Protein AF-A0A2X2DKX0-F1 (afdb_monomer)

Radius of gyration: 18.6 Å; Cα contacts (8 Å, |Δi|>4): 42; chains: 1; bounding box: 58×31×36 Å

Secondary structure (DSSP, 8-state):
--HHHHHS----TTSS-HHHHHHHHHT--S--EE--BSSGGG-B--TTT---EE-PPPTTTTS----------------

Solvent-accessible surface area (backbone atoms only — not comparable to full-atom values): 5600 Å² total; per-residue (Å²): 133,60,48,45,81,79,70,73,48,78,89,72,82,78,80,57,57,73,65,57,51,54,55,57,57,71,69,64,68,93,82,52,40,82,39,68,47,75,60,82,92,58,58,38,74,52,54,93,81,45,74,54,64,43,72,90,79,55,94,79,40,95,57,88,80,79,85,86,77,92,76,84,77,90,77,88,76,89,129

Sequence (79 aa):
MKQIADKGWCVWDDFLTPEAVKQLRACFGNDAQQARIGRHENLLAETTIRSDKIRWLEPANGRASSTLSYANGKHSTSS

Organism: Proteus mirabilis (NCBI:txid584)

Mean predicted aligned error: 11.92 Å

Structure (mmCIF, N/CA/C/O backbone):
data_AF-A0A2X2DKX0-F1
#
_entry.id   AF-A0A2X2DKX0-F1
#
loop_
_atom_site.group_PDB
_atom_site.id
_atom_site.type_symbol
_atom_site.label_atom_id
_atom_site.label_alt_id
_atom_site.label_comp_id
_atom_site.label_asym_id
_atom_site.label_entity_id
_atom_site.label_seq_id
_atom_site.pdbx_PDB_ins_code
_atom_site.Cartn_x
_atom_site.Cartn_y
_atom_site.Cartn_z
_atom_site.occupancy
_atom_site.B_iso_or_equiv
_atom_site.auth_seq_id
_atom_site.auth_comp_id
_atom_site.auth_asym_id
_atom_site.auth_atom_id
_atom_site.pdbx_PDB_model_num
ATOM 1 N N . MET A 1 1 ? -22.537 -8.379 -0.964 1.00 59.44 1 MET A N 1
ATOM 2 C CA . MET A 1 1 ? -21.302 -8.763 -1.691 1.00 59.44 1 MET A CA 1
ATOM 3 C C . MET A 1 1 ? -21.417 -8.657 -3.225 1.00 59.44 1 MET A C 1
ATOM 5 O O . MET A 1 1 ? -20.682 -9.332 -3.926 1.00 59.44 1 MET A O 1
ATOM 9 N N . LYS A 1 2 ? -22.276 -7.784 -3.784 1.00 69.81 2 LYS A N 1
ATOM 10 C CA . LYS A 1 2 ? -22.472 -7.697 -5.248 1.00 69.81 2 LYS A CA 1
ATOM 11 C C . LYS A 1 2 ? -21.556 -6.684 -5.963 1.00 69.81 2 LYS A C 1
ATOM 13 O O . LYS A 1 2 ? -21.331 -6.790 -7.156 1.00 69.81 2 LYS A O 1
ATOM 18 N N . GLN A 1 3 ? -20.982 -5.721 -5.234 1.00 85.62 3 GLN A N 1
ATOM 19 C CA . GLN A 1 3 ? -20.235 -4.611 -5.845 1.00 85.62 3 GLN A CA 1
ATOM 20 C C . GLN A 1 3 ? -18.948 -5.042 -6.560 1.00 85.62 3 GLN A C 1
ATOM 22 O O . GLN A 1 3 ? -18.671 -4.534 -7.637 1.00 85.62 3 GLN A O 1
ATOM 27 N N . ILE A 1 4 ? -18.202 -6.010 -6.017 1.00 91.06 4 ILE A N 1
ATOM 28 C CA . ILE A 1 4 ? -17.000 -6.529 -6.687 1.00 91.06 4 ILE A CA 1
ATOM 29 C C . ILE A 1 4 ? -17.377 -7.219 -8.003 1.00 91.06 4 ILE A C 1
ATOM 31 O O . ILE A 1 4 ? -16.733 -6.971 -9.015 1.00 91.06 4 ILE A O 1
ATOM 35 N N . ALA A 1 5 ? -18.436 -8.036 -8.003 1.00 92.56 5 ALA A N 1
ATOM 36 C CA . ALA A 1 5 ? -18.892 -8.740 -9.200 1.00 92.56 5 ALA A CA 1
ATOM 37 C C . ALA A 1 5 ? -19.398 -7.779 -10.290 1.00 92.56 5 ALA A C 1
ATOM 39 O O . ALA A 1 5 ? -19.096 -7.976 -11.461 1.00 92.56 5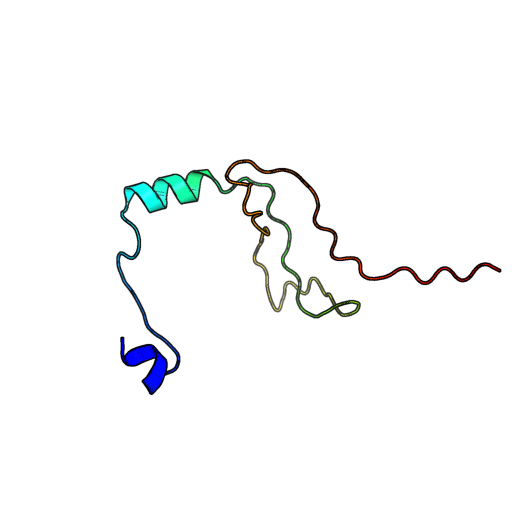 ALA A O 1
ATOM 40 N N . ASP A 1 6 ? -20.123 -6.725 -9.904 1.00 93.56 6 ASP A N 1
ATOM 41 C CA . ASP A 1 6 ? -20.753 -5.805 -10.859 1.00 93.56 6 ASP A CA 1
ATOM 42 C C . ASP A 1 6 ? -19.819 -4.663 -11.308 1.00 93.56 6 ASP A C 1
ATOM 44 O O . ASP A 1 6 ? -19.950 -4.159 -12.421 1.00 93.56 6 ASP A O 1
ATOM 48 N N . LYS A 1 7 ? -18.900 -4.211 -10.442 1.00 94.88 7 LYS A N 1
ATOM 49 C CA . LYS A 1 7 ? -18.092 -2.992 -10.658 1.00 94.88 7 LYS A CA 1
ATOM 50 C C . LYS A 1 7 ? -16.582 -3.226 -10.636 1.00 94.88 7 LYS A C 1
ATOM 52 O O . LYS A 1 7 ? -15.836 -2.319 -10.990 1.00 94.88 7 LYS A O 1
ATOM 57 N N . GLY A 1 8 ? -16.116 -4.389 -10.177 1.00 95.06 8 GLY A N 1
ATOM 58 C CA . GLY A 1 8 ? -14.689 -4.693 -10.020 1.00 95.06 8 GLY A CA 1
ATOM 59 C C . GLY A 1 8 ? -14.017 -4.058 -8.795 1.00 95.06 8 GLY A C 1
ATOM 60 O O . GLY A 1 8 ? -12.817 -4.231 -8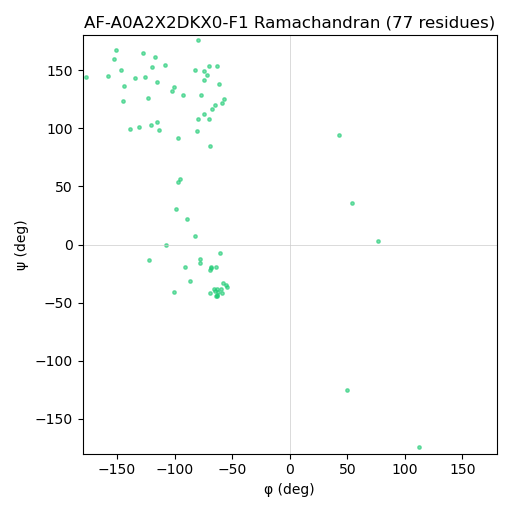.612 1.00 95.06 8 GLY A O 1
ATOM 61 N N . TRP A 1 9 ? -14.759 -3.343 -7.941 1.00 93.69 9 TRP A N 1
ATOM 62 C CA . TRP A 1 9 ? -14.239 -2.729 -6.714 1.00 93.69 9 TRP A CA 1
ATOM 63 C C . TRP A 1 9 ? -15.332 -2.573 -5.647 1.00 93.69 9 TRP A C 1
ATOM 65 O O . TRP A 1 9 ? -16.530 -2.570 -5.942 1.00 93.69 9 TRP A O 1
ATOM 75 N N . CYS A 1 10 ? -14.924 -2.430 -4.386 1.00 94.25 10 CY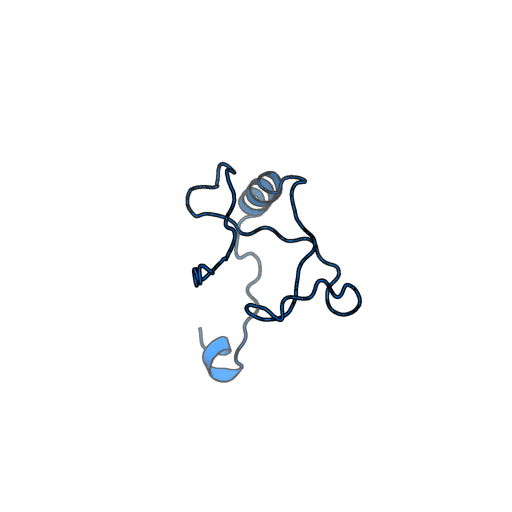S A N 1
ATOM 76 C CA . CYS A 1 10 ? -15.797 -1.979 -3.305 1.00 94.25 10 CYS A CA 1
ATOM 77 C C . CYS A 1 10 ? -15.011 -1.157 -2.281 1.00 94.25 10 CYS A C 1
ATOM 79 O O . CYS A 1 10 ? -13.831 -1.415 -2.056 1.00 94.25 10 CYS A O 1
ATOM 81 N N . VAL A 1 11 ? -15.687 -0.212 -1.631 1.00 93.38 11 VAL A N 1
ATOM 82 C CA . VAL A 1 11 ? -15.186 0.468 -0.430 1.00 93.38 11 VAL A CA 1
ATOM 83 C C . VAL A 1 11 ? -15.854 -0.171 0.779 1.00 93.38 11 VAL A C 1
ATOM 85 O O . VAL A 1 11 ? -17.054 -0.453 0.742 1.00 93.38 11 VAL A O 1
ATOM 88 N N . TRP A 1 12 ? -15.065 -0.435 1.815 1.00 94.19 12 TRP A N 1
ATOM 89 C CA . TRP A 1 12 ? -15.539 -0.988 3.075 1.00 94.19 12 TRP A CA 1
ATOM 90 C C . TRP A 1 12 ? -14.979 -0.149 4.221 1.00 94.19 12 TRP A C 1
ATOM 92 O O . TRP A 1 12 ? -13.815 -0.287 4.596 1.00 94.19 12 TRP A O 1
ATOM 102 N N . ASP A 1 13 ? -15.826 0.723 4.754 1.00 94.81 13 ASP A N 1
ATOM 103 C CA . ASP A 1 13 ? -15.492 1.572 5.893 1.00 94.81 13 ASP A CA 1
ATOM 104 C C . ASP A 1 13 ? -15.477 0.769 7.200 1.00 94.81 13 ASP A C 1
ATOM 106 O O . ASP A 1 13 ? -16.190 -0.226 7.345 1.00 94.81 13 ASP A O 1
ATOM 110 N N . ASP A 1 14 ? -14.632 1.187 8.144 1.00 94.94 14 ASP A N 1
ATOM 111 C CA . ASP A 1 14 ? -14.481 0.556 9.463 1.00 94.94 14 ASP A CA 1
ATOM 112 C C . ASP A 1 14 ? -14.188 -0.957 9.416 1.00 94.94 14 ASP A C 1
ATOM 114 O O . ASP A 1 14 ? -14.617 -1.726 10.276 1.00 94.94 14 ASP A O 1
ATOM 118 N N . PHE A 1 15 ? -13.417 -1.400 8.413 1.00 95.38 15 PHE A N 1
ATOM 119 C CA . PHE A 1 15 ? -13.030 -2.809 8.257 1.00 95.38 15 PHE A CA 1
ATOM 120 C C . PHE A 1 15 ? -12.333 -3.385 9.504 1.00 95.38 15 PHE A C 1
ATOM 122 O O . PHE A 1 15 ? -12.515 -4.551 9.849 1.00 95.38 15 PHE A O 1
ATOM 129 N N . LEU A 1 16 ? -11.543 -2.556 10.191 1.00 96.19 16 LEU A N 1
ATOM 130 C CA . LEU A 1 16 ? -10.929 -2.864 11.479 1.00 96.19 16 LEU A CA 1
ATOM 131 C C . LEU A 1 16 ? -11.410 -1.870 12.532 1.00 96.19 16 LEU A C 1
ATOM 133 O O . LEU A 1 16 ? -11.677 -0.708 12.230 1.00 96.19 16 LEU A O 1
ATOM 137 N N . THR A 1 17 ? -11.427 -2.306 13.793 1.00 96.44 17 THR A N 1
ATOM 138 C CA . THR A 1 17 ? -11.669 -1.392 14.911 1.00 96.44 17 THR A CA 1
ATOM 139 C C . THR A 1 17 ? -10.548 -0.346 15.005 1.00 96.44 17 THR A C 1
ATOM 141 O O . THR A 1 17 ? -9.401 -0.633 14.639 1.00 96.44 17 THR A O 1
ATOM 144 N N . PRO A 1 18 ? -10.821 0.849 15.560 1.00 96.56 18 PRO A N 1
ATOM 145 C CA . PRO A 1 18 ? -9.797 1.882 15.728 1.00 96.56 18 PRO A CA 1
ATOM 146 C C . PRO A 1 18 ? -8.553 1.403 16.494 1.00 96.56 18 PRO A C 1
ATOM 148 O O . PRO A 1 18 ? -7.427 1.768 16.156 1.00 96.56 18 PRO A O 1
ATOM 151 N N . GLU A 1 19 ? -8.741 0.540 17.495 1.00 95.12 19 GLU A N 1
ATOM 152 C CA . GLU A 1 19 ? -7.643 -0.027 18.283 1.00 95.12 19 GLU A CA 1
ATOM 153 C C . GLU A 1 19 ? -6.786 -1.004 17.462 1.00 95.12 19 GLU A C 1
ATOM 155 O O . GLU A 1 19 ? -5.558 -0.930 17.502 1.00 95.12 19 GLU A O 1
ATOM 160 N N . ALA A 1 20 ? -7.402 -1.858 16.638 1.00 94.25 20 ALA A N 1
ATOM 161 C CA . ALA A 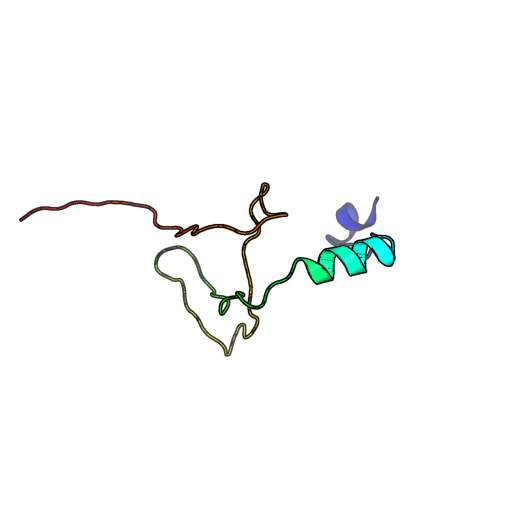1 20 ? -6.660 -2.746 15.742 1.00 94.25 20 ALA A CA 1
ATOM 162 C C . ALA A 1 20 ? -5.839 -1.954 14.707 1.00 94.25 20 ALA A C 1
ATOM 164 O O . ALA A 1 20 ? -4.689 -2.296 14.427 1.00 94.25 20 ALA A O 1
ATOM 165 N N . VAL A 1 21 ? -6.378 -0.842 14.192 1.00 94.69 21 VAL A N 1
ATOM 166 C CA . VAL A 1 21 ? -5.635 0.071 13.303 1.00 94.69 21 VAL A CA 1
ATOM 167 C C . VAL A 1 21 ? -4.429 0.686 14.019 1.00 94.69 21 VAL A C 1
ATOM 169 O O . VAL A 1 21 ? -3.349 0.792 13.433 1.00 94.69 21 VAL A O 1
ATOM 172 N N . LYS A 1 22 ? -4.582 1.081 15.288 1.00 93.50 22 LYS A N 1
ATOM 173 C CA . LYS A 1 22 ? -3.488 1.637 16.096 1.00 93.50 22 LYS A CA 1
ATOM 174 C C . LYS A 1 22 ? -2.369 0.617 16.318 1.00 93.50 22 LYS A C 1
ATOM 176 O O . LYS A 1 22 ? -1.200 0.961 16.148 1.00 93.50 22 LYS A O 1
ATOM 181 N N . GLN A 1 23 ? -2.719 -0.626 16.642 1.00 90.50 23 GLN A N 1
ATOM 182 C CA . GLN A 1 23 ? -1.751 -1.713 16.816 1.00 90.50 23 GLN A CA 1
ATOM 183 C C . GLN A 1 23 ? -1.013 -2.019 15.511 1.00 90.50 23 GLN A C 1
ATOM 185 O O . GLN A 1 23 ? 0.213 -2.099 15.508 1.00 90.50 23 GLN A O 1
ATOM 190 N N . LEU A 1 24 ? -1.735 -2.075 14.388 1.00 88.56 24 LEU A N 1
ATOM 191 C CA . LEU A 1 24 ? -1.137 -2.276 13.069 1.00 88.56 24 LEU A CA 1
ATOM 192 C C . LEU A 1 24 ? -0.126 -1.170 12.727 1.00 88.56 24 LEU A C 1
ATOM 194 O O . LEU A 1 24 ? 0.963 -1.462 12.239 1.00 88.56 24 LEU A O 1
ATOM 198 N N . ARG A 1 25 ? -0.445 0.097 13.033 1.00 87.69 25 ARG A N 1
ATOM 199 C CA . ARG A 1 25 ? 0.476 1.230 12.828 1.00 87.69 25 ARG A CA 1
ATOM 200 C C . ARG A 1 25 ? 1.781 1.079 13.611 1.00 87.69 25 ARG A C 1
ATOM 202 O O . ARG A 1 25 ? 2.834 1.422 13.083 1.00 87.69 25 ARG A O 1
ATOM 209 N N . ALA A 1 26 ? 1.723 0.550 14.832 1.00 85.88 26 ALA A N 1
ATOM 210 C CA . ALA A 1 26 ? 2.902 0.352 15.674 1.00 85.88 26 ALA A CA 1
ATOM 211 C C . ALA A 1 26 ? 3.864 -0.727 15.138 1.00 85.88 26 ALA A C 1
ATOM 213 O O . ALA A 1 26 ? 5.040 -0.724 15.491 1.00 85.88 26 ALA A O 1
ATOM 214 N N . CYS A 1 27 ? 3.392 -1.627 14.271 1.00 82.19 27 CYS A N 1
ATOM 215 C CA . CYS A 1 27 ? 4.230 -2.650 13.643 1.00 82.19 27 CYS A CA 1
ATOM 216 C C . CYS A 1 27 ? 5.091 -2.113 12.485 1.00 82.19 27 CYS A C 1
ATOM 218 O O . CYS A 1 27 ? 6.033 -2.790 12.067 1.00 82.19 27 CYS A O 1
ATOM 220 N N . PHE A 1 28 ? 4.797 -0.925 11.944 1.00 79.88 28 PHE A N 1
ATOM 221 C CA . PHE A 1 28 ? 5.603 -0.343 10.870 1.00 79.88 28 PHE A CA 1
ATOM 222 C C . PHE A 1 28 ? 6.868 0.305 11.448 1.00 79.88 28 PHE A C 1
ATOM 224 O O . PHE A 1 28 ? 6.812 1.350 12.090 1.00 79.88 28 PHE A O 1
ATOM 231 N N . GLY A 1 29 ? 8.018 -0.330 11.213 1.00 76.44 29 GLY A N 1
ATOM 232 C CA . GLY A 1 29 ? 9.339 0.230 11.511 1.00 76.44 29 GLY A CA 1
ATOM 233 C C . GLY A 1 29 ? 9.829 1.237 10.459 1.00 76.44 29 GLY A C 1
ATOM 234 O O . GLY A 1 29 ? 9.206 1.437 9.416 1.00 76.44 29 GLY A O 1
ATOM 235 N N . ASN A 1 30 ? 10.990 1.852 10.714 1.00 77.00 30 ASN A N 1
ATOM 236 C CA . ASN A 1 30 ? 11.631 2.843 9.826 1.00 77.00 30 ASN A CA 1
ATOM 237 C C . ASN A 1 30 ? 12.453 2.232 8.677 1.00 77.00 30 ASN A C 1
ATOM 239 O O . ASN A 1 30 ? 13.152 2.928 7.945 1.00 77.00 30 ASN A O 1
ATOM 243 N N . ASP A 1 31 ? 12.384 0.925 8.513 1.00 81.44 31 ASP A N 1
ATOM 244 C CA . ASP A 1 31 ? 13.191 0.104 7.618 1.00 81.44 31 ASP A CA 1
ATOM 245 C C . ASP A 1 31 ? 12.452 -0.227 6.304 1.00 81.44 31 ASP A C 1
ATOM 247 O O . ASP A 1 31 ? 12.645 -1.276 5.684 1.00 81.44 31 ASP A O 1
ATOM 251 N N . ALA A 1 32 ? 11.582 0.687 5.867 1.00 86.25 32 ALA A N 1
ATOM 252 C CA . ALA A 1 32 ? 10.964 0.664 4.547 1.00 86.25 32 ALA A CA 1
ATOM 253 C C . ALA A 1 32 ? 11.967 1.099 3.462 1.00 86.25 32 ALA A C 1
ATOM 255 O O . ALA A 1 32 ? 12.768 2.018 3.656 1.00 86.25 32 ALA A O 1
ATOM 256 N N . GLN A 1 33 ? 11.909 0.449 2.304 1.00 88.31 33 GLN A N 1
ATOM 257 C CA . GLN A 1 33 ? 12.825 0.659 1.181 1.00 88.31 33 GLN A CA 1
ATOM 258 C C . GLN A 1 33 ? 12.123 1.372 0.026 1.00 88.31 33 GLN A C 1
ATOM 260 O O . GLN A 1 33 ? 10.909 1.253 -0.121 1.00 88.31 33 GLN A O 1
ATOM 265 N N . GLN A 1 34 ? 12.882 2.091 -0.810 1.00 90.81 34 GLN A N 1
ATOM 266 C CA . GLN A 1 34 ? 12.330 2.736 -2.004 1.00 90.81 34 GLN A CA 1
ATOM 267 C C . GLN A 1 34 ? 11.656 1.695 -2.895 1.00 90.81 34 GLN A C 1
ATOM 269 O O . GLN A 1 34 ? 12.273 0.695 -3.279 1.00 90.81 34 GLN A O 1
ATOM 274 N N . ALA A 1 35 ? 10.391 1.931 -3.225 1.00 90.38 35 ALA A N 1
ATOM 275 C CA . ALA A 1 35 ? 9.650 0.996 -4.037 1.00 90.38 35 ALA A CA 1
ATOM 276 C C . ALA A 1 35 ? 10.133 1.007 -5.497 1.00 90.38 35 ALA A C 1
ATOM 278 O O . ALA A 1 35 ? 10.551 2.033 -6.033 1.00 90.38 35 ALA A O 1
ATOM 279 N N . ARG A 1 36 ? 10.085 -0.164 -6.139 1.00 89.75 36 ARG A N 1
ATOM 280 C CA . ARG A 1 36 ? 10.541 -0.381 -7.521 1.00 89.75 36 ARG A CA 1
ATOM 281 C C . ARG A 1 36 ? 9.375 -0.800 -8.416 1.00 89.75 36 ARG A C 1
ATOM 283 O O . ARG A 1 36 ? 8.325 -1.229 -7.926 1.00 89.75 36 ARG A O 1
ATOM 290 N N . ILE A 1 37 ? 9.561 -0.652 -9.723 1.00 85.88 37 ILE A N 1
ATOM 291 C CA . ILE A 1 37 ? 8.599 -0.981 -10.782 1.00 85.88 37 ILE A CA 1
ATOM 292 C C . ILE A 1 37 ? 9.271 -1.921 -11.773 1.00 85.88 37 ILE A C 1
ATOM 294 O O . ILE A 1 37 ? 10.458 -1.783 -12.042 1.00 85.88 37 ILE A O 1
ATOM 298 N N . GLY A 1 38 ? 8.508 -2.864 -12.319 1.00 84.88 38 GLY A N 1
ATOM 299 C CA . GLY A 1 38 ? 8.985 -3.831 -13.302 1.00 84.88 38 GLY A CA 1
ATOM 300 C C . GLY A 1 38 ? 9.008 -5.255 -12.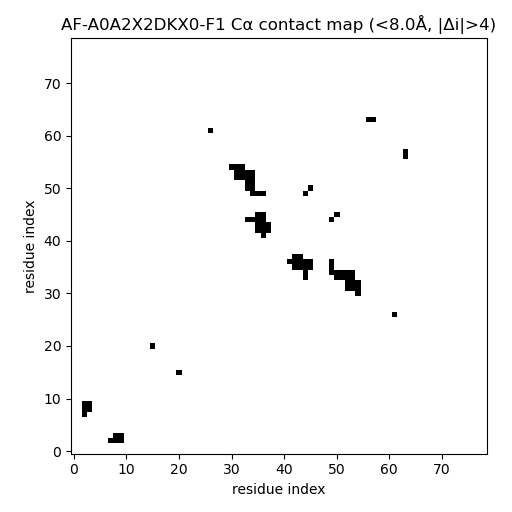758 1.00 84.88 38 GLY A C 1
ATOM 301 O O . GLY A 1 38 ? 8.513 -5.533 -11.664 1.00 84.88 38 GLY A O 1
ATOM 302 N N . ARG A 1 39 ? 9.537 -6.179 -13.559 1.00 81.88 39 ARG A N 1
ATOM 303 C CA . ARG A 1 39 ? 9.628 -7.612 -13.241 1.00 81.88 39 ARG A CA 1
ATOM 304 C C . ARG A 1 39 ? 11.028 -8.110 -13.591 1.00 81.88 39 ARG A C 1
ATOM 306 O O . ARG A 1 39 ? 11.573 -7.680 -14.604 1.00 81.88 39 ARG A O 1
ATOM 313 N N . HIS A 1 40 ? 11.558 -9.027 -12.782 1.00 79.12 40 HIS A N 1
ATOM 314 C CA . HIS A 1 40 ? 12.882 -9.636 -12.967 1.00 79.12 40 HIS A CA 1
ATOM 315 C C . HIS A 1 40 ? 13.986 -8.587 -13.207 1.00 79.12 40 HIS A C 1
ATOM 317 O O . HIS A 1 40 ? 14.137 -7.664 -12.404 1.00 79.12 40 HIS A O 1
ATOM 323 N N . GLU A 1 41 ? 14.738 -8.707 -14.300 1.00 75.12 41 GLU A N 1
ATOM 324 C CA . GLU A 1 41 ? 15.828 -7.808 -14.684 1.00 75.12 41 GLU A CA 1
ATOM 325 C C . GLU A 1 41 ? 15.382 -6.369 -14.983 1.00 75.12 41 GLU A C 1
ATOM 327 O O . GLU A 1 41 ? 16.185 -5.447 -14.878 1.00 75.12 41 GLU A O 1
ATOM 332 N N . ASN A 1 42 ? 14.095 -6.142 -15.259 1.00 77.50 42 ASN A N 1
ATOM 333 C CA . ASN A 1 42 ? 13.557 -4.819 -15.586 1.00 77.50 42 ASN A CA 1
ATOM 334 C C . ASN A 1 42 ? 13.094 -4.034 -14.346 1.00 77.50 42 ASN A C 1
ATOM 336 O O . ASN A 1 42 ? 12.240 -3.154 -14.452 1.00 77.50 42 ASN A O 1
ATOM 340 N N . LEU A 1 43 ? 13.600 -4.370 -13.154 1.00 79.19 43 LEU A N 1
ATOM 341 C CA . LEU A 1 43 ? 13.275 -3.653 -11.921 1.00 79.19 43 LEU A CA 1
ATOM 342 C C . LEU A 1 43 ? 13.980 -2.291 -11.866 1.00 79.19 43 LEU A C 1
ATOM 344 O O . LEU A 1 43 ? 15.187 -2.205 -11.638 1.00 79.19 43 LEU A O 1
ATOM 348 N N . LEU A 1 44 ? 13.206 -1.214 -11.943 1.00 79.88 44 LEU A N 1
ATOM 349 C CA . LEU A 1 44 ? 13.679 0.168 -11.895 1.00 79.88 44 LEU A CA 1
ATOM 350 C C . LEU A 1 44 ? 13.145 0.885 -10.651 1.00 79.88 44 LEU A C 1
ATOM 352 O O . LEU A 1 44 ? 11.998 0.695 -10.249 1.00 79.88 44 LEU A O 1
ATOM 356 N N . ALA A 1 45 ? 13.988 1.702 -10.022 1.00 77.25 45 ALA A N 1
ATOM 357 C CA . ALA A 1 45 ? 13.611 2.568 -8.903 1.00 77.25 45 ALA A CA 1
ATOM 358 C C . ALA A 1 45 ? 13.266 3.975 -9.418 1.00 77.25 45 ALA A C 1
ATOM 360 O O . ALA A 1 45 ? 13.891 4.958 -9.029 1.00 77.25 45 ALA A O 1
ATOM 361 N N . GLU A 1 46 ? 12.313 4.053 -10.348 1.00 84.31 46 GLU A N 1
ATOM 362 C CA . GLU A 1 46 ? 11.941 5.307 -11.002 1.00 84.31 46 GLU A CA 1
ATOM 363 C C . GLU A 1 46 ? 10.991 6.118 -10.108 1.00 84.31 46 GLU A C 1
ATOM 365 O O . GLU A 1 46 ? 9.780 5.874 -10.054 1.00 84.31 46 GLU A O 1
ATOM 370 N N . THR A 1 47 ? 11.553 7.080 -9.374 1.00 81.81 47 THR A N 1
ATOM 371 C CA . THR A 1 47 ? 10.828 7.859 -8.355 1.00 81.81 47 THR A CA 1
ATOM 372 C C . THR A 1 47 ? 9.778 8.796 -8.942 1.00 81.81 47 THR A C 1
ATOM 374 O O . THR A 1 47 ? 8.848 9.179 -8.233 1.00 81.81 47 THR A O 1
ATOM 377 N N . THR A 1 48 ? 9.886 9.121 -10.235 1.00 86.94 48 THR A N 1
ATOM 378 C CA . THR A 1 48 ? 8.879 9.895 -10.974 1.00 86.94 48 THR A CA 1
ATOM 379 C C . THR A 1 48 ? 7.583 9.114 -11.200 1.00 86.94 48 THR A C 1
ATOM 381 O O . THR A 1 48 ? 6.531 9.727 -11.372 1.00 86.94 48 THR A O 1
ATOM 384 N N . ILE A 1 49 ? 7.630 7.776 -11.147 1.00 86.19 49 ILE A N 1
ATOM 385 C CA . ILE A 1 49 ? 6.454 6.911 -11.299 1.00 86.19 49 ILE A CA 1
ATOM 386 C C . ILE A 1 49 ? 5.947 6.425 -9.934 1.00 86.19 49 ILE A C 1
ATOM 388 O O . ILE A 1 49 ? 4.737 6.400 -9.709 1.00 86.19 49 ILE A O 1
ATOM 392 N N . ARG A 1 50 ? 6.840 6.057 -9.000 1.00 91.31 50 ARG A N 1
ATOM 393 C CA . ARG A 1 50 ? 6.454 5.773 -7.607 1.00 91.31 50 ARG A CA 1
ATOM 394 C C . ARG A 1 50 ? 7.522 6.208 -6.605 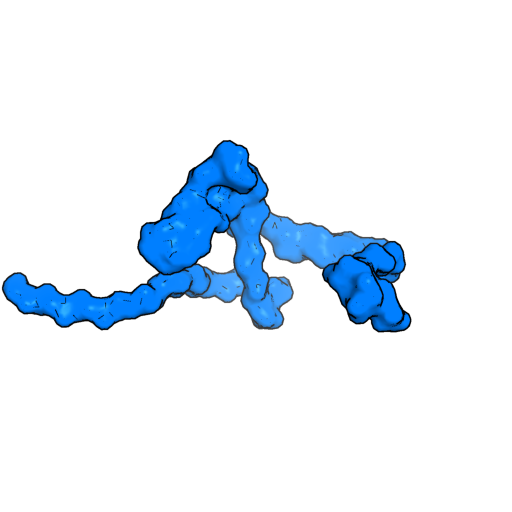1.00 91.31 50 ARG A C 1
ATOM 396 O O . ARG A 1 50 ? 8.672 5.77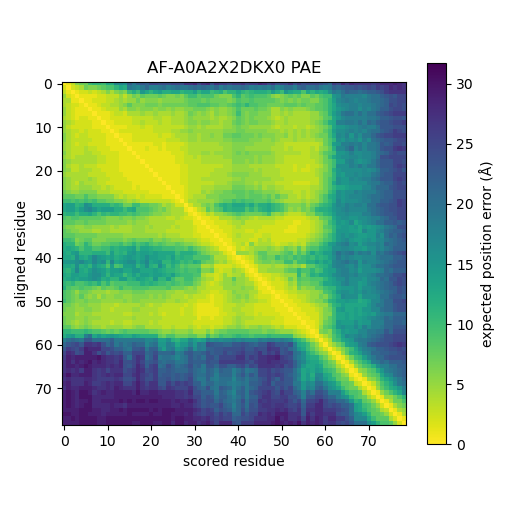6 -6.661 1.00 91.31 50 ARG A O 1
ATOM 403 N N . SER A 1 51 ? 7.126 7.052 -5.661 1.00 91.44 51 SER A N 1
ATOM 404 C CA . SER A 1 51 ? 8.016 7.651 -4.659 1.00 91.44 51 SER A CA 1
ATOM 405 C C . SER A 1 51 ? 7.824 7.078 -3.252 1.00 91.44 51 SER A C 1
ATOM 407 O O . SER A 1 51 ? 8.529 7.470 -2.325 1.00 91.44 51 SER A O 1
ATOM 409 N N . ASP A 1 52 ? 6.904 6.130 -3.083 1.00 91.31 52 ASP A N 1
ATOM 410 C CA . ASP A 1 52 ? 6.610 5.495 -1.806 1.00 91.31 52 ASP A CA 1
ATOM 411 C C . ASP A 1 52 ? 7.746 4.579 -1.323 1.00 91.31 52 ASP A C 1
ATOM 413 O O . ASP A 1 52 ? 8.518 4.015 -2.106 1.00 91.31 52 ASP A O 1
ATOM 417 N N . LYS A 1 53 ? 7.825 4.408 0.001 1.00 90.12 53 LYS A N 1
ATOM 418 C CA . LYS A 1 53 ? 8.669 3.391 0.630 1.00 90.12 53 LYS A CA 1
ATOM 419 C C . LYS A 1 53 ? 7.806 2.219 1.068 1.00 90.12 53 LYS A C 1
ATOM 421 O O . LYS A 1 53 ? 6.789 2.418 1.728 1.00 90.12 53 LYS A O 1
ATOM 426 N N . ILE A 1 54 ? 8.236 1.005 0.743 1.00 89.25 54 ILE A N 1
ATOM 427 C CA . ILE A 1 54 ? 7.504 -0.226 1.042 1.00 89.25 54 ILE A CA 1
ATOM 428 C C . ILE A 1 54 ? 8.369 -1.238 1.777 1.00 89.25 54 ILE A C 1
ATOM 430 O O . ILE A 1 54 ? 9.599 -1.169 1.803 1.00 89.25 54 ILE A O 1
ATOM 434 N N . ARG A 1 55 ? 7.687 -2.221 2.349 1.00 87.50 55 ARG A N 1
ATOM 435 C CA . ARG A 1 55 ? 8.268 -3.414 2.944 1.00 87.50 55 ARG A CA 1
ATOM 436 C C . ARG A 1 55 ? 7.336 -4.583 2.672 1.00 87.50 55 ARG A C 1
ATOM 438 O O . ARG A 1 55 ? 6.131 -4.464 2.870 1.00 87.50 55 ARG A O 1
ATOM 445 N N . TRP A 1 56 ? 7.912 -5.713 2.288 1.00 85.50 56 TRP A N 1
ATOM 446 C CA . TRP A 1 56 ? 7.203 -6.986 2.278 1.00 85.50 56 TRP A CA 1
ATOM 447 C C . TRP A 1 56 ? 7.105 -7.527 3.706 1.00 85.50 56 TRP A C 1
ATOM 449 O O . TRP A 1 56 ? 8.102 -7.560 4.427 1.00 85.50 56 TRP A O 1
ATOM 459 N N . LEU A 1 57 ? 5.897 -7.893 4.130 1.00 80.94 57 LEU A N 1
ATOM 460 C CA . LEU A 1 57 ? 5.652 -8.492 5.440 1.00 80.94 57 LEU A CA 1
ATOM 461 C C . LEU A 1 57 ? 5.694 -10.017 5.303 1.00 80.94 57 LEU A C 1
ATOM 463 O O . LEU A 1 57 ? 5.005 -10.570 4.450 1.00 80.94 57 LEU A O 1
ATOM 467 N N . GLU A 1 58 ? 6.477 -10.688 6.148 1.00 75.12 58 GLU A N 1
ATOM 468 C CA . GLU A 1 58 ? 6.450 -12.151 6.253 1.00 75.12 58 GLU A CA 1
ATOM 469 C C . GLU A 1 58 ? 5.303 -12.604 7.168 1.00 75.12 58 GLU A C 1
ATOM 471 O O . GLU A 1 58 ? 5.003 -11.911 8.145 1.00 75.12 58 GLU A O 1
ATOM 476 N N . PRO A 1 59 ? 4.722 -13.798 6.956 1.00 68.38 59 PRO A N 1
ATOM 477 C CA . PRO A 1 59 ? 3.654 -14.331 7.808 1.00 68.38 59 PRO A CA 1
ATOM 478 C C . PRO A 1 59 ? 4.042 -14.475 9.290 1.00 68.38 59 PRO A C 1
ATOM 480 O O . PRO A 1 59 ? 3.207 -14.283 10.169 1.00 68.38 59 PRO A O 1
ATOM 483 N N . ALA A 1 60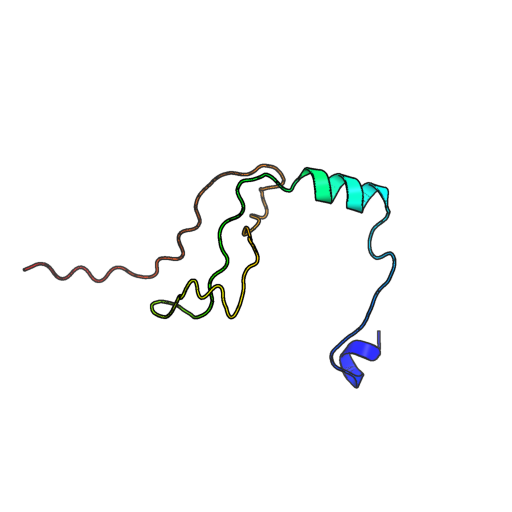 ? 5.313 -14.780 9.581 1.00 58.09 60 ALA A N 1
ATOM 484 C CA . ALA A 1 60 ? 5.844 -14.850 10.947 1.00 58.09 60 ALA A CA 1
ATOM 485 C C . ALA A 1 60 ? 6.135 -13.458 11.552 1.00 58.09 60 ALA A C 1
ATOM 487 O O . ALA A 1 60 ? 6.332 -13.319 12.762 1.00 58.09 60 ALA A O 1
ATOM 488 N N . ASN A 1 61 ? 6.130 -12.407 10.724 1.00 53.28 61 ASN A N 1
ATOM 489 C CA . ASN A 1 61 ? 6.633 -11.085 11.066 1.00 53.28 61 ASN A CA 1
ATOM 490 C C . ASN A 1 61 ? 5.528 -10.116 11.524 1.00 53.28 61 ASN A C 1
ATOM 492 O O . ASN A 1 61 ? 5.495 -8.953 11.133 1.00 53.28 61 ASN A O 1
ATOM 496 N N . GLY A 1 62 ? 4.764 -10.557 12.528 1.00 50.47 62 GLY A N 1
ATOM 497 C CA . GLY A 1 62 ? 4.607 -9.716 13.724 1.00 50.47 62 GLY A CA 1
ATOM 498 C C . GLY A 1 62 ? 5.952 -9.441 14.436 1.00 50.47 62 GLY A C 1
ATOM 499 O O . GLY A 1 62 ? 6.019 -8.636 15.358 1.00 50.47 62 GLY A O 1
ATOM 500 N N . ARG A 1 63 ? 7.046 -10.087 14.001 1.00 37.91 63 ARG A N 1
ATOM 501 C CA . ARG A 1 63 ? 8.433 -9.880 14.427 1.00 37.91 63 ARG A CA 1
ATOM 502 C C . ARG A 1 63 ? 9.431 -9.909 13.253 1.00 37.91 63 ARG A C 1
ATOM 504 O O . ARG A 1 63 ? 9.820 -10.970 12.803 1.00 37.91 63 ARG A O 1
ATOM 511 N N . ALA A 1 64 ? 9.850 -8.743 12.765 1.00 46.66 64 ALA A N 1
ATOM 512 C CA . ALA A 1 64 ? 10.716 -8.574 11.593 1.00 46.66 64 ALA A CA 1
ATOM 513 C C . ALA A 1 64 ? 12.099 -9.261 11.686 1.00 46.66 64 ALA A C 1
ATOM 515 O O . ALA A 1 64 ? 12.907 -8.928 12.550 1.00 46.66 64 ALA A O 1
ATOM 516 N N . SER A 1 65 ? 12.388 -10.156 10.738 1.00 37.62 65 SER A N 1
ATOM 517 C CA . SER A 1 65 ? 13.719 -10.572 10.247 1.00 37.62 65 SER A CA 1
ATOM 518 C C . SER A 1 65 ? 13.482 -11.568 9.097 1.00 37.62 65 SER A C 1
ATOM 520 O O . SER A 1 65 ? 12.532 -12.333 9.185 1.00 37.62 65 SER A O 1
ATOM 522 N N . SER A 1 66 ? 14.207 -11.688 7.989 1.00 39.12 66 SER A N 1
ATOM 523 C CA . SER A 1 66 ? 15.324 -10.990 7.351 1.00 39.12 66 SER A CA 1
ATOM 524 C C . SER A 1 66 ? 15.251 -11.368 5.855 1.00 39.12 66 SER A C 1
ATOM 526 O O . SER A 1 66 ? 14.858 -12.479 5.526 1.00 39.12 66 SER A O 1
ATOM 528 N N . THR A 1 67 ? 15.596 -10.438 4.960 1.00 41.41 67 THR A N 1
ATOM 529 C CA . THR A 1 67 ? 16.001 -10.666 3.555 1.00 41.41 67 THR A CA 1
ATOM 530 C C . THR A 1 67 ? 15.211 -11.697 2.721 1.00 41.41 67 THR A C 1
ATOM 532 O O . THR A 1 67 ? 15.614 -12.849 2.603 1.00 41.41 67 THR A O 1
ATOM 535 N N . LEU A 1 68 ? 14.202 -11.239 1.969 1.00 40.00 68 LEU A N 1
ATOM 536 C CA . LEU A 1 68 ? 13.845 -11.865 0.688 1.00 40.00 68 LEU A CA 1
ATOM 537 C C . LEU A 1 68 ? 14.494 -11.078 -0.453 1.00 40.00 68 LEU A C 1
ATOM 539 O O . LEU A 1 68 ? 13.937 -10.120 -0.988 1.00 40.00 68 LEU A O 1
ATOM 543 N N . SER A 1 69 ? 15.697 -11.494 -0.843 1.00 39.41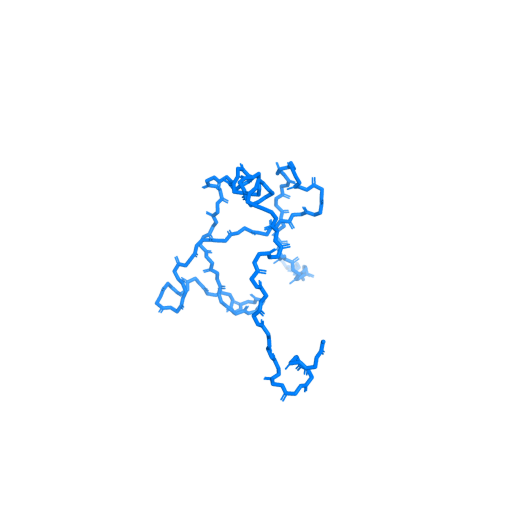 69 SER A N 1
ATOM 544 C CA . SER A 1 69 ? 16.172 -11.256 -2.202 1.00 39.41 69 SER A CA 1
ATOM 545 C C . SER A 1 69 ? 15.351 -12.144 -3.136 1.00 39.41 69 SER A C 1
ATOM 547 O O . SER A 1 69 ? 15.550 -13.358 -3.156 1.00 39.41 69 SER A O 1
ATOM 549 N N . TYR A 1 70 ? 14.452 -11.560 -3.929 1.00 37.69 70 TYR A N 1
ATOM 550 C CA . TYR A 1 70 ? 13.954 -12.228 -5.132 1.00 37.69 70 TYR A CA 1
ATOM 551 C C . TYR A 1 70 ? 15.106 -12.284 -6.145 1.00 37.69 70 TYR A C 1
ATOM 553 O O . TYR A 1 70 ? 15.257 -11.402 -6.986 1.00 37.69 70 TYR A O 1
ATOM 561 N N . ALA A 1 71 ? 15.954 -13.303 -6.015 1.00 39.72 71 ALA A N 1
ATOM 562 C CA . ALA A 1 71 ? 16.930 -13.703 -7.015 1.00 39.72 71 ALA A CA 1
ATOM 563 C C . ALA A 1 71 ? 16.550 -15.108 -7.503 1.00 39.72 71 ALA A C 1
ATOM 565 O O . ALA A 1 71 ? 16.754 -16.089 -6.797 1.00 39.72 71 ALA A O 1
ATOM 566 N N . ASN A 1 72 ? 16.001 -15.194 -8.713 1.00 38.00 72 ASN A N 1
ATOM 567 C CA . ASN A 1 72 ? 15.917 -16.420 -9.510 1.00 38.00 72 ASN A CA 1
ATOM 568 C C . ASN A 1 72 ? 16.614 -16.102 -10.844 1.00 38.00 72 ASN A C 1
ATOM 570 O O . ASN A 1 72 ? 16.265 -15.104 -11.459 1.00 38.00 72 ASN A O 1
ATOM 574 N N . GLY A 1 73 ? 17.600 -16.838 -11.351 1.00 31.38 73 GLY A N 1
ATOM 575 C CA . GLY A 1 73 ? 18.225 -18.065 -10.881 1.00 31.38 73 GLY A CA 1
ATOM 576 C C . GLY A 1 73 ? 19.685 -18.138 -11.338 1.00 31.38 73 GLY A C 1
ATOM 577 O O . GLY A 1 73 ? 20.153 -17.358 -12.166 1.00 31.38 73 GLY A O 1
ATOM 578 N N . LYS A 1 74 ? 20.421 -19.075 -10.743 1.00 37.53 74 LYS A N 1
ATOM 579 C CA . LYS A 1 74 ? 21.814 -19.367 -11.076 1.00 37.53 74 LYS A CA 1
ATOM 580 C C . LYS A 1 74 ? 21.907 -19.906 -12.509 1.00 37.53 74 LYS A C 1
ATOM 582 O O . LYS A 1 74 ? 21.390 -20.984 -12.775 1.00 37.53 74 LYS A O 1
ATOM 587 N N . HIS A 1 75 ? 22.651 -19.226 -13.375 1.00 31.12 75 HIS A N 1
ATOM 588 C CA . HIS A 1 75 ? 23.407 -19.885 -14.437 1.00 31.12 75 HIS A CA 1
ATOM 589 C C . HIS A 1 75 ? 24.888 -19.683 -14.133 1.00 31.12 75 HIS A C 1
ATOM 591 O O . HIS A 1 75 ? 25.464 -18.627 -14.374 1.00 31.12 75 HIS A O 1
ATOM 597 N N . SER A 1 76 ? 25.488 -20.707 -13.531 1.00 38.75 76 SER A N 1
ATOM 598 C CA . SER A 1 76 ? 26.931 -20.883 -13.568 1.00 38.75 76 SER A CA 1
ATOM 599 C C . SER A 1 76 ? 27.314 -21.213 -15.007 1.00 38.75 76 SER A C 1
ATOM 601 O O . SER A 1 76 ? 26.925 -22.258 -15.519 1.00 38.75 76 SER A O 1
ATOM 603 N N . THR A 1 77 ? 28.091 -20.349 -15.645 1.00 34.38 77 THR A N 1
ATOM 604 C CA . THR A 1 77 ? 28.982 -20.760 -16.731 1.00 34.38 77 THR A CA 1
ATOM 605 C C . THR A 1 77 ? 30.391 -20.401 -16.305 1.00 34.38 77 THR A C 1
ATOM 607 O O . THR A 1 77 ? 30.770 -19.232 -16.290 1.00 34.38 77 THR A O 1
ATOM 610 N N . SER A 1 78 ? 31.125 -21.429 -15.887 1.00 36.16 78 SER A N 1
ATOM 611 C CA . SER A 1 78 ? 32.578 -21.412 -15.799 1.00 36.16 78 SER A CA 1
ATOM 612 C C . SER A 1 78 ? 33.171 -21.186 -17.188 1.00 36.16 78 SER A C 1
ATOM 614 O O . SER A 1 78 ? 32.727 -21.797 -18.162 1.00 36.16 78 SER A O 1
ATOM 616 N N . SER A 1 79 ? 34.203 -20.358 -17.266 1.00 38.50 79 SER A N 1
ATOM 617 C CA . SER A 1 79 ? 35.331 -20.504 -18.189 1.00 38.50 79 SER A CA 1
ATOM 618 C C . SER A 1 79 ? 36.563 -19.954 -17.489 1.00 38.50 79 SER A C 1
ATOM 620 O O . SER A 1 79 ? 36.409 -18.914 -16.808 1.00 38.50 79 SER A O 1
#

Foldseek 3Di:
DCCCVPPVDDDDPCPDPPVVVVLVVVLDDPPFAQDWDDDDPPTHSPVVVPVDTHDDADPVPVPDDDDDDPDDDDDDDDD

pLDDT: mean 74.97, std 21.53, range [31.12, 96.56]